Protein AF-A0A8S2ZW41-F1 (afdb_monomer_lite)

Sequence (52 aa):
EIHAFLYDAVVLDYLSGQDDECKLRVVGNWYAMTGYGIGFPKQSKFKDMINK

Foldseek 3Di:
DDPDDDDDPVVLVVVCVPPPVNPRDDDDDDPDPDDDDDDDDPPDPCPVVVVD

Radius of gyration: 16.69 Å; chains: 1; bounding box: 37×21×38 Å

Secondary structure (DSSP, 8-state):
--------HHHHHHHHHT-TT------S--S----------TT-TTHHHHT-

Structure (mmCIF, N/CA/C/O backbone):
data_AF-A0A8S2ZW41-F1
#
_entry.id   AF-A0A8S2ZW41-F1
#
loop_
_atom_site.group_PDB
_atom_site.id
_atom_site.type_symbol
_atom_site.label_atom_id
_atom_site.label_alt_id
_atom_site.label_comp_id
_atom_site.label_asym_id
_atom_site.label_entity_id
_atom_site.label_seq_id
_atom_site.pdbx_PDB_ins_code
_atom_site.Cartn_x
_atom_site.Cartn_y
_atom_site.Cartn_z
_atom_site.occupancy
_atom_site.B_iso_or_equiv
_atom_site.auth_seq_id
_atom_site.auth_comp_id
_atom_site.auth_asym_id
_atom_site.auth_atom_id
_atom_site.pdbx_PDB_model_num
ATOM 1 N N . GLU A 1 1 ? 21.291 -12.484 -10.170 1.00 79.38 1 GLU A N 1
ATOM 2 C CA . GLU A 1 1 ? 20.564 -11.367 -10.800 1.00 79.38 1 GLU A CA 1
ATOM 3 C C . GLU A 1 1 ? 19.099 -11.465 -10.400 1.00 79.38 1 GLU A C 1
ATOM 5 O O . GLU A 1 1 ? 18.596 -12.582 -10.304 1.00 79.38 1 GLU A O 1
ATOM 10 N N . ILE A 1 2 ? 18.457 -10.350 -10.050 1.00 84.25 2 ILE A N 1
ATOM 11 C CA . ILE A 1 2 ? 17.041 -10.331 -9.657 1.00 84.25 2 ILE A CA 1
ATOM 12 C C . ILE A 1 2 ? 16.240 -9.924 -10.889 1.00 84.25 2 ILE A C 1
ATOM 14 O O . ILE A 1 2 ? 16.397 -8.809 -11.370 1.00 84.25 2 ILE A O 1
ATOM 18 N N . HIS A 1 3 ? 15.393 -10.823 -11.389 1.00 87.56 3 HIS A N 1
ATOM 19 C CA . HIS A 1 3 ? 14.583 -10.562 -12.584 1.00 87.56 3 HIS A CA 1
ATOM 20 C C . HIS A 1 3 ? 13.212 -9.946 -12.265 1.00 87.56 3 HIS A C 1
ATOM 22 O O . HIS A 1 3 ? 12.634 -9.273 -13.109 1.00 87.56 3 HIS A O 1
ATOM 28 N N . ALA A 1 4 ? 12.673 -10.189 -11.066 1.00 91.06 4 ALA A N 1
ATOM 29 C CA . ALA A 1 4 ? 11.393 -9.654 -10.608 1.00 91.06 4 ALA A CA 1
ATOM 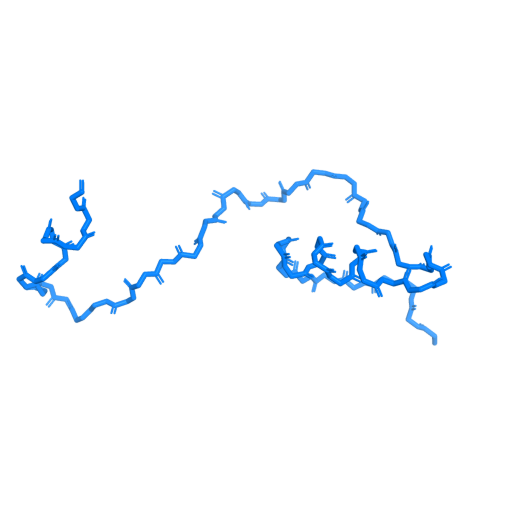30 C C . ALA A 1 4 ? 11.317 -9.683 -9.075 1.00 91.06 4 ALA A C 1
ATOM 32 O O . ALA A 1 4 ? 12.015 -10.469 -8.429 1.00 91.06 4 ALA A O 1
ATOM 33 N N . PHE A 1 5 ? 10.439 -8.864 -8.498 1.00 89.75 5 PHE A N 1
ATOM 34 C CA . PHE A 1 5 ? 10.123 -8.887 -7.072 1.00 89.75 5 PHE A CA 1
ATOM 35 C C . PHE A 1 5 ? 8.640 -8.579 -6.838 1.00 89.75 5 PHE A C 1
ATOM 37 O O . PHE A 1 5 ? 7.995 -7.936 -7.664 1.00 89.75 5 PHE A O 1
ATOM 44 N N . LEU A 1 6 ? 8.102 -9.062 -5.716 1.00 91.25 6 LEU A N 1
ATOM 45 C CA . LEU A 1 6 ? 6.728 -8.805 -5.292 1.00 91.25 6 LEU A CA 1
ATOM 46 C C . LEU A 1 6 ? 6.741 -7.821 -4.125 1.00 91.25 6 LEU A C 1
ATOM 48 O O . LEU A 1 6 ? 7.457 -8.028 -3.145 1.00 91.25 6 LEU A O 1
ATOM 52 N N . TYR A 1 7 ? 5.940 -6.768 -4.233 1.00 90.81 7 TYR A N 1
ATOM 53 C CA . TYR A 1 7 ? 5.805 -5.752 -3.199 1.00 90.81 7 TYR A CA 1
ATOM 54 C C . TYR A 1 7 ? 4.419 -5.102 -3.260 1.00 90.81 7 TYR A C 1
ATOM 56 O O . TYR A 1 7 ? 3.596 -5.457 -4.106 1.00 90.81 7 TYR A O 1
ATOM 64 N N . ASP A 1 8 ? 4.157 -4.178 -2.341 1.00 91.38 8 ASP A N 1
ATOM 65 C CA . ASP A 1 8 ? 2.918 -3.414 -2.317 1.00 91.38 8 ASP A CA 1
ATOM 66 C C . ASP A 1 8 ? 2.724 -2.632 -3.622 1.00 91.38 8 ASP A C 1
ATOM 68 O O . ASP A 1 8 ? 3.635 -1.955 -4.107 1.00 91.38 8 ASP A O 1
ATOM 72 N N . ALA A 1 9 ? 1.520 -2.729 -4.176 1.00 90.56 9 ALA A N 1
ATOM 73 C CA . ALA A 1 9 ? 1.162 -2.164 -5.460 1.00 90.56 9 ALA A CA 1
ATOM 74 C C . ALA A 1 9 ? 1.361 -0.644 -5.517 1.00 90.56 9 ALA A C 1
ATOM 76 O O . ALA A 1 9 ? 1.891 -0.146 -6.507 1.00 90.56 9 ALA A O 1
ATOM 77 N N . VAL A 1 10 ? 0.996 0.088 -4.458 1.00 90.56 10 VAL A N 1
ATOM 78 C CA . VAL A 1 10 ? 1.105 1.560 -4.448 1.00 90.56 10 VAL A CA 1
ATOM 79 C C . VAL A 1 10 ? 2.567 2.006 -4.415 1.00 90.56 10 VAL A C 1
ATOM 81 O O . VAL A 1 10 ? 2.945 2.975 -5.070 1.00 90.56 10 VAL A O 1
ATOM 84 N N . VAL A 1 11 ? 3.416 1.278 -3.686 1.00 91.81 11 VAL A N 1
ATOM 85 C CA . VAL A 1 11 ? 4.850 1.587 -3.631 1.00 91.81 11 VAL A CA 1
ATOM 86 C C . VAL A 1 11 ? 5.529 1.249 -4.954 1.00 91.81 11 VAL A C 1
ATOM 88 O O . VAL A 1 11 ? 6.359 2.023 -5.424 1.00 91.81 11 VAL A O 1
ATOM 91 N N . LEU A 1 12 ? 5.167 0.125 -5.576 1.00 91.94 12 LEU A N 1
ATOM 92 C CA . LEU A 1 12 ? 5.667 -0.235 -6.903 1.00 91.94 12 LEU A CA 1
ATOM 93 C C . LEU A 1 12 ? 5.293 0.807 -7.957 1.00 91.94 12 LEU A C 1
ATOM 95 O O . LEU A 1 12 ? 6.144 1.169 -8.765 1.00 91.94 12 LEU A O 1
ATOM 99 N N . ASP A 1 13 ? 4.056 1.302 -7.926 1.00 89.69 13 ASP A N 1
ATOM 100 C CA . ASP A 1 13 ? 3.581 2.337 -8.845 1.00 89.69 13 ASP A CA 1
ATOM 101 C C . ASP A 1 13 ? 4.410 3.623 -8.697 1.00 89.69 13 ASP A C 1
ATOM 103 O O . ASP A 1 13 ? 4.989 4.104 -9.673 1.00 89.69 13 ASP A O 1
ATOM 107 N N . TYR A 1 14 ? 4.601 4.093 -7.458 1.00 91.31 14 TYR A N 1
ATOM 108 C CA . TYR A 1 14 ? 5.453 5.247 -7.157 1.00 91.31 14 TYR A CA 1
ATOM 109 C C . TYR A 1 14 ? 6.902 5.062 -7.630 1.00 91.31 14 TYR A C 1
ATOM 111 O O . TYR A 1 14 ? 7.444 5.936 -8.304 1.00 91.31 14 TYR A O 1
ATOM 119 N N . LEU A 1 15 ? 7.529 3.926 -7.308 1.00 91.50 15 LEU A N 1
ATOM 120 C CA . LEU A 1 15 ? 8.915 3.648 -7.697 1.00 91.50 15 LEU A CA 1
ATOM 121 C C . LEU A 1 15 ? 9.071 3.539 -9.215 1.00 91.50 15 LEU A C 1
ATOM 123 O O . LEU A 1 15 ? 10.056 4.027 -9.757 1.00 91.50 15 LEU A O 1
ATOM 127 N N . SER A 1 16 ? 8.097 2.939 -9.902 1.00 89.19 16 SER A N 1
ATOM 128 C CA . SER A 1 16 ? 8.108 2.859 -11.364 1.00 89.19 16 SER A CA 1
ATOM 129 C C . SER A 1 16 ? 7.921 4.225 -12.031 1.00 89.19 16 SER A C 1
ATOM 131 O O . SER A 1 16 ? 8.485 4.464 -13.092 1.00 89.19 16 SER A O 1
ATOM 133 N N . GLY A 1 17 ? 7.181 5.142 -11.397 1.00 88.00 17 GLY A N 1
ATOM 134 C CA . GLY A 1 17 ? 7.000 6.512 -11.882 1.00 88.00 17 GLY A CA 1
ATOM 135 C C . GLY A 1 17 ? 8.196 7.437 -11.633 1.00 88.00 17 GLY A C 1
ATOM 136 O O . GLY A 1 17 ? 8.310 8.460 -12.302 1.00 88.00 17 GLY A O 1
ATOM 137 N N . GLN A 1 18 ? 9.076 7.095 -10.688 1.00 89.56 18 GLN A N 1
ATOM 138 C CA . GLN A 1 18 ? 10.310 7.838 -10.386 1.00 89.56 18 GLN A CA 1
ATOM 139 C C . GLN A 1 18 ? 11.563 7.233 -11.021 1.00 89.56 18 GLN A C 1
ATOM 141 O O . GLN A 1 18 ? 12.672 7.683 -10.741 1.00 89.56 18 GLN A O 1
ATOM 146 N N . ASP A 1 19 ? 11.407 6.197 -11.837 1.00 86.44 19 ASP A N 1
ATOM 147 C CA . ASP A 1 19 ? 12.536 5.555 -12.485 1.00 86.44 19 ASP A CA 1
ATOM 148 C C . ASP A 1 19 ? 13.008 6.370 -13.697 1.00 86.44 19 ASP A C 1
ATOM 150 O O . ASP A 1 19 ? 12.391 6.336 -14.762 1.00 86.44 19 ASP A O 1
ATOM 154 N N . ASP A 1 20 ? 14.128 7.076 -13.531 1.00 80.81 20 ASP A N 1
ATOM 155 C CA . ASP A 1 20 ? 14.743 7.930 -14.556 1.00 80.81 20 ASP A CA 1
ATOM 156 C C . ASP A 1 20 ? 15.096 7.172 -15.850 1.00 80.81 20 ASP A C 1
ATOM 158 O O . ASP A 1 20 ? 15.138 7.767 -16.930 1.00 80.81 20 ASP A O 1
ATOM 162 N N . GLU A 1 21 ? 15.353 5.862 -15.765 1.00 86.88 21 GLU A N 1
ATOM 163 C CA . GLU A 1 21 ? 15.707 5.024 -16.918 1.00 86.88 21 GLU A CA 1
ATOM 164 C C . GLU A 1 21 ? 14.573 4.080 -17.358 1.00 86.88 21 GLU A C 1
ATOM 166 O O . GLU A 1 21 ? 14.772 3.285 -18.282 1.00 86.88 21 GLU A O 1
ATOM 171 N N . CYS A 1 22 ? 13.391 4.150 -16.729 1.00 84.06 22 CYS A N 1
ATOM 172 C CA . CYS A 1 22 ? 12.232 3.289 -17.015 1.00 84.06 22 CYS A CA 1
ATOM 173 C C . CYS A 1 22 ? 12.571 1.780 -17.080 1.00 84.06 22 CYS A C 1
ATOM 175 O O . CYS A 1 22 ? 11.980 1.025 -17.861 1.00 84.06 22 CYS A O 1
ATOM 177 N N . LYS A 1 23 ? 13.547 1.327 -16.288 1.00 86.88 23 LYS A N 1
ATOM 178 C CA . LYS A 1 23 ? 13.968 -0.078 -16.170 1.00 86.88 23 LYS A CA 1
ATOM 179 C C . LYS A 1 23 ? 12.938 -0.921 -15.421 1.00 86.88 23 LYS A C 1
ATOM 181 O O . LYS A 1 23 ? 12.828 -2.124 -15.662 1.00 86.88 23 LYS A O 1
ATOM 186 N N . LEU A 1 24 ? 12.203 -0.308 -14.502 1.00 85.94 24 LEU A N 1
ATOM 187 C CA . LEU A 1 24 ? 11.173 -0.922 -13.685 1.00 85.94 24 LEU A CA 1
ATOM 188 C C . LEU A 1 24 ? 9.804 -0.747 -14.338 1.00 85.94 24 LEU A C 1
ATOM 190 O O . LEU A 1 24 ? 9.415 0.338 -14.761 1.00 85.94 24 LEU A O 1
ATOM 194 N N . ARG A 1 25 ? 9.034 -1.835 -14.373 1.00 87.25 25 ARG A N 1
ATOM 195 C CA . ARG A 1 25 ? 7.655 -1.817 -14.858 1.00 87.25 25 ARG A CA 1
ATOM 196 C C . ARG A 1 25 ? 6.775 -2.719 -14.010 1.00 87.25 25 ARG A C 1
ATOM 198 O O . ARG A 1 25 ? 7.111 -3.877 -13.772 1.00 87.25 25 ARG A O 1
ATOM 205 N N . VAL A 1 26 ? 5.615 -2.202 -13.617 1.00 88.38 26 VAL A N 1
ATOM 206 C CA . VAL A 1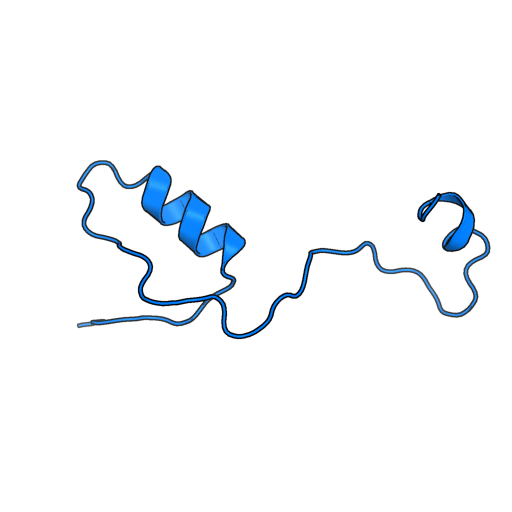 26 ? 4.558 -2.995 -12.980 1.00 88.38 26 VAL A CA 1
ATOM 207 C C . VAL A 1 26 ? 3.832 -3.822 -14.045 1.00 88.38 26 VAL A C 1
ATOM 209 O O . VAL A 1 26 ? 3.496 -3.319 -15.120 1.00 88.38 26 VAL A O 1
ATOM 212 N N . VAL A 1 27 ? 3.607 -5.108 -13.766 1.00 86.88 27 VAL A N 1
ATOM 213 C CA . VAL A 1 27 ? 3.000 -6.061 -14.707 1.00 86.88 27 VAL A CA 1
ATOM 214 C C . VAL A 1 27 ? 1.683 -6.590 -14.147 1.00 86.88 27 VAL A C 1
ATOM 216 O O . VAL A 1 27 ? 1.633 -7.063 -13.015 1.00 86.88 27 VAL A O 1
ATOM 219 N N . GLY A 1 28 ? 0.634 -6.585 -14.973 1.00 85.06 28 GLY A N 1
ATOM 220 C CA . GLY A 1 28 ? -0.665 -7.166 -14.629 1.00 85.06 28 GLY A CA 1
ATOM 221 C C . GLY A 1 28 ? -1.532 -6.273 -13.736 1.00 85.06 28 GLY A C 1
ATOM 222 O O . GLY A 1 28 ? -1.362 -5.059 -13.699 1.00 85.06 28 GLY A O 1
ATOM 223 N N . ASN A 1 29 ? -2.493 -6.898 -13.051 1.00 82.25 29 ASN A N 1
ATOM 224 C CA . ASN A 1 29 ? -3.423 -6.238 -12.133 1.00 82.25 29 ASN A CA 1
ATOM 225 C C . ASN A 1 29 ? -3.028 -6.497 -10.676 1.00 82.25 29 ASN A C 1
ATOM 227 O O . ASN A 1 29 ? -2.361 -7.486 -10.368 1.00 82.25 29 ASN A O 1
ATOM 231 N N . TRP A 1 30 ? -3.492 -5.635 -9.771 1.00 83.38 30 TRP A N 1
ATOM 232 C CA . TRP A 1 30 ? -3.283 -5.814 -8.336 1.00 83.38 30 TRP A CA 1
ATOM 233 C C . TRP A 1 30 ? -3.916 -7.125 -7.865 1.00 83.38 30 TRP A C 1
ATOM 235 O O . TRP A 1 30 ? -5.090 -7.388 -8.118 1.00 83.38 30 TRP A O 1
ATOM 245 N N . TYR A 1 31 ? -3.132 -7.948 -7.168 1.00 83.62 31 TYR A N 1
ATOM 246 C CA . TYR A 1 31 ? -3.601 -9.237 -6.655 1.00 83.62 31 TYR A CA 1
ATOM 247 C C . TYR A 1 31 ? -4.645 -9.075 -5.537 1.00 83.62 31 TYR A C 1
ATOM 249 O O . TYR A 1 31 ? -5.591 -9.854 -5.449 1.00 83.62 31 TYR A O 1
ATOM 257 N N . ALA A 1 32 ? -4.495 -8.047 -4.699 1.00 85.56 32 ALA A N 1
ATOM 258 C CA . ALA A 1 32 ? -5.422 -7.723 -3.626 1.00 85.56 32 ALA A CA 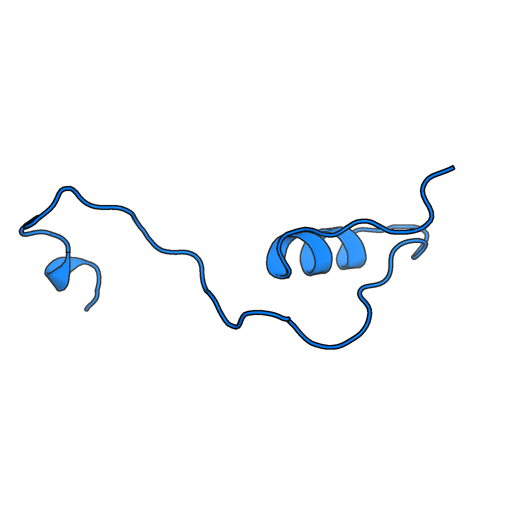1
ATOM 259 C C . ALA A 1 32 ? -5.747 -6.226 -3.652 1.00 85.56 32 ALA A C 1
ATOM 261 O O . ALA A 1 32 ? -4.851 -5.389 -3.580 1.00 85.56 32 ALA A O 1
ATOM 262 N N . MET A 1 33 ? -7.037 -5.892 -3.723 1.00 81.62 33 MET A N 1
ATOM 263 C CA . MET A 1 33 ? -7.533 -4.511 -3.678 1.00 81.62 33 MET A CA 1
ATOM 264 C C . MET A 1 33 ? -7.624 -4.011 -2.228 1.00 81.62 33 MET A C 1
ATOM 266 O O . MET A 1 33 ? -8.692 -3.632 -1.748 1.00 81.62 33 MET A O 1
ATOM 270 N N . THR A 1 34 ? -6.512 -4.080 -1.498 1.00 86.12 34 THR A N 1
ATOM 271 C CA . THR A 1 34 ? -6.396 -3.560 -0.131 1.00 86.12 34 THR A CA 1
ATOM 272 C C . THR A 1 34 ? -5.857 -2.137 -0.154 1.00 86.12 34 THR A C 1
ATOM 274 O O . THR A 1 34 ? -4.944 -1.840 -0.916 1.00 86.12 34 THR A O 1
ATOM 277 N N . GLY A 1 35 ? -6.395 -1.266 0.699 1.00 87.81 35 GLY A N 1
ATOM 278 C CA . GLY A 1 35 ? -5.861 0.078 0.918 1.00 87.81 35 GLY A CA 1
ATOM 279 C C . GLY A 1 35 ? -5.096 0.188 2.234 1.00 87.81 35 GLY A C 1
ATOM 280 O O . GLY A 1 35 ? -5.210 -0.670 3.112 1.00 87.81 35 GLY A O 1
ATOM 281 N N . TYR A 1 36 ? -4.357 1.283 2.396 1.00 92.44 36 TYR A N 1
ATOM 282 C CA . TYR A 1 36 ? -3.774 1.646 3.684 1.00 92.44 36 TYR A CA 1
ATOM 283 C C . TYR A 1 36 ? -4.852 2.132 4.653 1.00 92.44 36 TYR A C 1
ATOM 285 O O . TYR A 1 36 ? -5.753 2.881 4.280 1.00 92.44 36 TYR A O 1
ATOM 293 N N . GLY A 1 37 ? -4.742 1.723 5.915 1.00 92.19 37 GLY A N 1
ATOM 294 C CA . GLY A 1 37 ? -5.653 2.122 6.982 1.00 92.19 37 GLY A CA 1
ATOM 295 C C . GLY A 1 37 ? -4.901 2.502 8.251 1.00 92.19 37 GLY A C 1
ATOM 296 O O . GLY A 1 37 ? -3.743 2.135 8.443 1.00 92.19 37 GLY A O 1
ATOM 297 N N . ILE A 1 38 ? -5.580 3.228 9.137 1.00 92.94 38 ILE A N 1
ATOM 298 C CA . ILE A 1 38 ? -5.037 3.615 10.442 1.00 92.94 38 ILE A CA 1
ATOM 299 C C . ILE A 1 38 ? -5.440 2.559 11.475 1.00 92.94 38 ILE A C 1
ATOM 301 O O . ILE A 1 38 ? -6.621 2.249 11.645 1.00 92.94 38 ILE A O 1
ATOM 305 N N . GLY A 1 39 ? -4.452 1.997 12.170 1.00 93.75 39 GLY A N 1
ATOM 306 C CA . GLY A 1 39 ? -4.677 1.019 13.230 1.00 93.75 39 GLY A CA 1
ATOM 307 C C . GLY A 1 39 ? -5.141 1.678 14.530 1.00 93.75 39 GLY A C 1
ATOM 308 O O . GLY A 1 39 ? -4.524 2.627 15.005 1.00 93.75 39 GLY A O 1
ATOM 309 N N . PHE A 1 40 ? -6.191 1.131 15.144 1.00 95.31 40 PHE A N 1
ATOM 310 C CA . PHE A 1 40 ? -6.671 1.543 16.464 1.00 95.31 40 PHE A CA 1
ATOM 311 C C . PHE A 1 40 ? -6.681 0.362 17.440 1.00 95.31 40 PHE A C 1
ATOM 313 O O . PHE A 1 40 ? -6.903 -0.776 17.014 1.00 95.31 40 PHE A O 1
ATOM 320 N N . PRO A 1 41 ? -6.530 0.609 18.756 1.00 96.06 41 PRO A N 1
ATOM 321 C CA . PRO A 1 41 ? -6.846 -0.393 19.767 1.00 96.06 41 PRO A CA 1
ATOM 322 C C . PRO A 1 41 ? -8.266 -0.941 19.576 1.00 96.06 41 PRO A C 1
ATOM 324 O O . PRO A 1 41 ? -9.169 -0.224 19.124 1.00 96.06 41 PRO A O 1
ATOM 327 N N . LYS A 1 42 ? -8.483 -2.210 19.945 1.00 93.69 42 LYS A N 1
ATOM 328 C CA . LYS A 1 42 ? -9.825 -2.811 19.907 1.00 93.69 42 LYS A CA 1
ATOM 329 C C . LYS A 1 42 ? -10.802 -1.926 20.691 1.00 93.69 42 LYS A C 1
ATOM 331 O O . LYS A 1 42 ? -10.479 -1.484 21.787 1.00 93.69 42 LYS A O 1
ATOM 336 N N . GLN A 1 43 ? -11.983 -1.680 20.116 1.00 93.06 43 GLN A N 1
ATOM 337 C CA . GLN A 1 43 ? -13.041 -0.836 20.700 1.00 93.06 43 GLN A CA 1
ATOM 338 C C . GLN A 1 43 ? -12.649 0.640 20.926 1.00 93.06 43 GLN A C 1
ATOM 340 O O . GLN A 1 43 ? -13.249 1.327 21.751 1.00 93.06 43 GLN A O 1
ATOM 345 N N . SER A 1 44 ? -11.665 1.160 20.183 1.00 94.31 44 SER A N 1
ATOM 346 C CA . SER A 1 44 ? -11.351 2.591 20.196 1.00 94.31 44 SER A CA 1
ATOM 347 C C . SER A 1 44 ? -12.572 3.440 19.832 1.00 94.31 44 SER A C 1
ATOM 349 O O . SER A 1 44 ? -13.142 3.290 18.751 1.00 94.31 44 SER A O 1
ATOM 351 N N . LYS A 1 45 ? -12.904 4.405 20.698 1.00 94.56 45 LYS A N 1
ATOM 352 C CA . LYS A 1 45 ? -13.961 5.406 20.465 1.00 94.56 45 LYS A CA 1
ATOM 353 C C . LYS A 1 45 ? -13.670 6.313 19.261 1.00 94.56 45 LYS A C 1
ATOM 355 O O . LYS A 1 45 ? -14.574 6.964 18.754 1.00 94.56 45 LYS A O 1
ATOM 360 N N . PHE A 1 46 ? -12.412 6.367 18.814 1.00 93.44 46 PHE A N 1
ATOM 361 C CA . PHE A 1 46 ? -11.971 7.218 17.709 1.00 93.44 46 PHE A CA 1
ATOM 362 C C . PHE A 1 46 ? -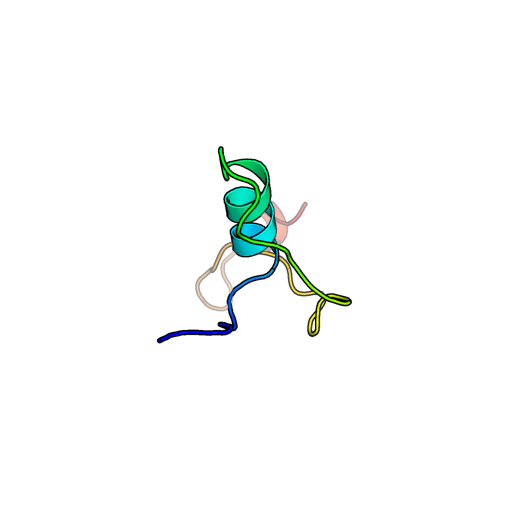12.122 6.564 16.335 1.00 93.44 46 PHE A C 1
ATOM 364 O O . PHE A 1 46 ? -12.050 7.274 15.337 1.00 93.44 46 PHE A O 1
ATOM 371 N N . LYS A 1 47 ? -12.349 5.242 16.266 1.00 93.88 47 LYS A N 1
ATOM 372 C CA . LYS A 1 47 ? -12.463 4.528 14.986 1.00 93.88 47 LYS A CA 1
ATOM 373 C C . LYS A 1 47 ? -13.550 5.151 14.106 1.00 93.88 47 LYS A C 1
ATOM 375 O O . LYS A 1 47 ? -13.274 5.524 12.974 1.00 93.88 47 LYS A O 1
ATOM 380 N N . ASP A 1 48 ? -14.753 5.313 14.650 1.00 91.88 48 ASP A N 1
ATOM 381 C CA . ASP A 1 48 ? -15.899 5.831 13.892 1.00 91.88 48 ASP A CA 1
ATOM 382 C C . ASP A 1 48 ? -15.823 7.349 13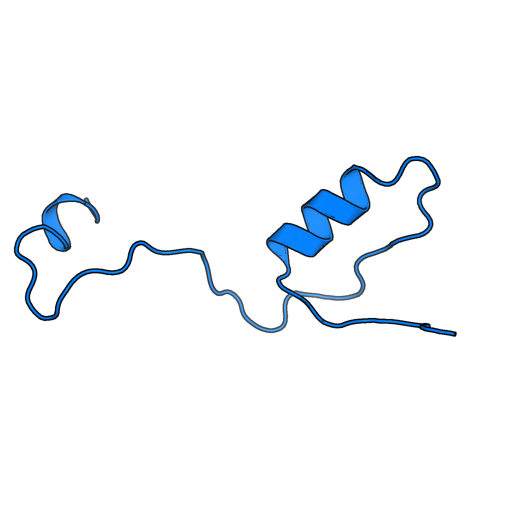.685 1.00 91.88 48 ASP A C 1
ATOM 384 O O . ASP A 1 48 ? -16.383 7.874 12.732 1.00 91.88 48 ASP A O 1
ATOM 388 N N . MET A 1 49 ? -15.110 8.065 14.562 1.00 93.31 49 MET A N 1
ATOM 389 C CA . MET A 1 49 ? -14.854 9.497 14.392 1.00 93.31 49 MET A CA 1
ATOM 390 C C . MET A 1 49 ? -13.940 9.767 13.193 1.00 93.31 49 MET A C 1
ATOM 392 O O . MET A 1 49 ? -14.153 10.747 12.488 1.00 93.31 49 MET A O 1
ATOM 396 N N . ILE A 1 50 ? -12.925 8.922 12.994 1.00 92.56 50 ILE A N 1
ATOM 397 C CA . ILE A 1 50 ? -11.919 9.079 11.9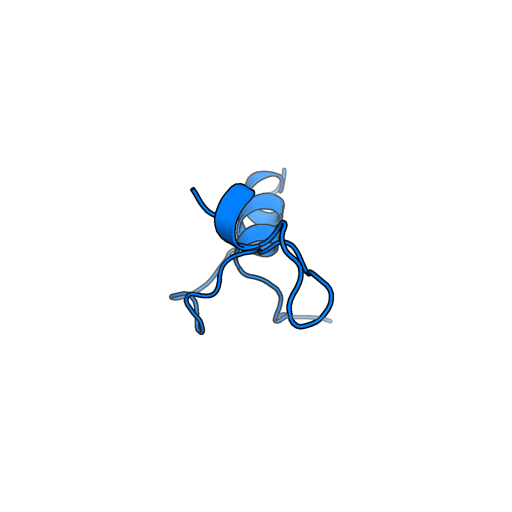35 1.00 92.56 50 ILE A CA 1
ATOM 398 C C . ILE A 1 50 ? -12.387 8.445 10.621 1.00 92.56 50 ILE A C 1
ATOM 400 O O . ILE A 1 50 ? -12.009 8.912 9.557 1.00 92.56 50 ILE A O 1
ATOM 404 N N . ASN A 1 51 ? -13.241 7.421 10.684 1.00 89.88 51 ASN A N 1
ATOM 405 C CA . ASN A 1 51 ? -13.840 6.775 9.514 1.00 89.88 51 ASN A CA 1
ATOM 406 C C . ASN A 1 51 ? -15.150 7.449 9.043 1.00 89.88 51 ASN A C 1
ATOM 408 O O . ASN A 1 51 ? -16.020 6.770 8.496 1.00 89.88 51 ASN A O 1
ATOM 412 N N . LYS A 1 52 ? -15.325 8.744 9.327 1.00 75.88 52 LYS A N 1
ATOM 413 C CA . LYS A 1 52 ? -16.455 9.558 8.855 1.00 75.88 52 LYS A CA 1
ATOM 414 C C . LYS A 1 52 ? -16.164 10.141 7.482 1.00 75.88 52 LYS A C 1
ATOM 416 O O . LYS A 1 52 ? -17.127 10.195 6.689 1.00 75.88 52 LYS A O 1
#

Organism: NCBI:txid392030

pLDDT: mean 88.99, std 4.38, range [75.88, 96.06]